Protein AF-A0A2J7YWW4-F1 (afdb_monomer)

Radius of gyration: 22.84 Å; Cα contacts (8 Å, |Δi|>4): 43; ch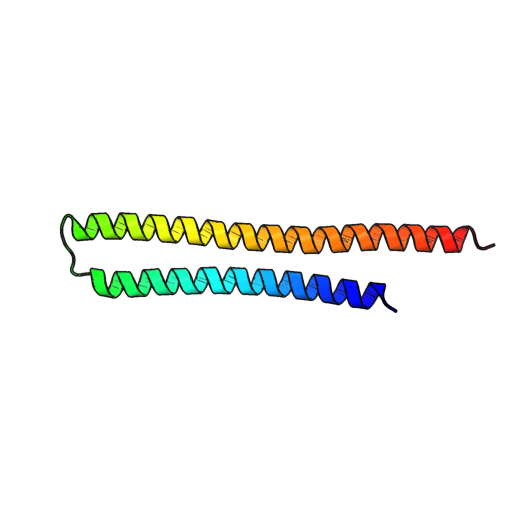ains: 1; bounding box: 53×16×69 Å

Foldseek 3Di:
DPLVVVLVVLLVVLVVLLVVLVVLLVVLVVVLVVVCVVCVPPDDPSVVVNVVVNVVSVVVSVVSSVVSNVVSVVSNVVSVVVVVVVVVVVVVVVVPPD

InterPro domains:
  IPR010310 Type VII secretion system ESAT-6-like [PF06013] (3-86)
  IPR010310 Type VII secretion system ESAT-6-like [TIGR03930] (3-91)
  IPR036689 ESAT-6-like superfamily [SSF140453] (2-94)

Nearest PDB structures (foldseek):
  4lws-assembly3_A  TM=8.217E-01  e=3.226E-02  Thermomonospora curvata DSM 43183
  3o9o-assembly1_B  TM=7.674E-01  e=9.665E-02  Streptococcus agalactiae NEM316
  7nkk-assembly1_P  TM=8.135E-01  e=3.527E+00  Mycolicibacterium smegmatis MC2 155
  9jz0-assembly1_1  TM=4.302E-01  e=5.663E-01  Escherichia phage T7
  2d1l-assembly1_A  TM=6.020E-01  e=7.792E+00  Mus musculus

Secondary structure (DSSP, 8-state):
-HHHHHHHHHHHHHHHHHHHHHHHHHHHHHHHHHHHHHHTT--THHHHHHHHHHHHHHHHHHHHHHHHHHHHHHHHHHHHHHHHHHHHHHHHHHHH--

Mean predicted aligned error: 9.34 Å

Structure (mmCIF, N/CA/C/O backbone):
data_AF-A0A2J7YWW4-F1
#
_entry.id   AF-A0A2J7YWW4-F1
#
loop_
_atom_site.group_PDB
_atom_site.id
_atom_site.type_symbol
_atom_site.label_atom_id
_atom_site.label_alt_id
_atom_site.label_comp_id
_atom_site.label_asym_id
_atom_site.label_entity_id
_atom_site.label_seq_id
_atom_site.pdbx_PDB_ins_code
_atom_site.Cartn_x
_atom_site.Cartn_y
_atom_site.Cartn_z
_atom_site.occupancy
_atom_site.B_iso_or_equiv
_atom_site.auth_seq_id
_atom_site.auth_comp_id
_atom_site.auth_asym_id
_atom_site.auth_atom_id
_atom_site.pdbx_PDB_model_num
ATOM 1 N N . MET A 1 1 ? 15.388 -10.995 -30.603 1.00 52.12 1 MET A N 1
ATOM 2 C CA . MET A 1 1 ? 13.987 -11.140 -30.139 1.00 52.12 1 MET A CA 1
ATOM 3 C C . MET A 1 1 ? 13.857 -11.120 -28.617 1.00 52.12 1 MET A C 1
ATOM 5 O O . MET A 1 1 ? 12.775 -10.809 -28.150 1.00 52.12 1 MET A O 1
ATOM 9 N N . ASP A 1 2 ? 14.926 -11.372 -27.860 1.00 61.00 2 ASP A N 1
ATOM 10 C CA . ASP A 1 2 ? 14.876 -11.579 -26.404 1.00 61.00 2 ASP A CA 1
ATOM 11 C C . ASP A 1 2 ? 14.556 -10.304 -25.587 1.00 61.00 2 ASP A C 1
ATOM 13 O O . ASP A 1 2 ? 13.631 -10.274 -24.785 1.00 61.00 2 ASP A O 1
ATOM 17 N N . ILE A 1 3 ? 15.210 -9.178 -25.895 1.00 60.12 3 ILE A N 1
ATOM 18 C CA . ILE A 1 3 ? 15.123 -7.931 -25.101 1.00 60.12 3 ILE A CA 1
ATOM 19 C C . ILE A 1 3 ? 13.710 -7.310 -25.092 1.00 60.12 3 ILE A C 1
ATOM 21 O O . ILE A 1 3 ? 13.253 -6.791 -24.075 1.00 60.12 3 ILE A O 1
ATOM 25 N N . LYS A 1 4 ? 12.977 -7.399 -26.212 1.00 62.16 4 LYS A N 1
ATOM 26 C CA . LYS A 1 4 ? 11.600 -6.877 -26.320 1.00 62.16 4 LYS A CA 1
ATOM 27 C C . LYS A 1 4 ? 10.598 -7.710 -25.510 1.00 62.16 4 LYS A C 1
ATOM 29 O O . LYS A 1 4 ? 9.652 -7.151 -24.963 1.00 62.16 4 LYS A O 1
ATOM 34 N N . VAL A 1 5 ? 10.808 -9.027 -25.429 1.00 61.97 5 VAL A N 1
ATOM 35 C CA . VAL A 1 5 ? 9.985 -9.930 -24.608 1.00 61.97 5 VAL A CA 1
ATOM 36 C C . VAL A 1 5 ? 10.220 -9.636 -23.126 1.00 61.97 5 VAL A C 1
ATOM 38 O O . VAL A 1 5 ? 9.258 -9.513 -22.370 1.00 61.97 5 VAL A O 1
ATOM 41 N N . THR A 1 6 ? 11.474 -9.398 -22.736 1.00 71.50 6 THR A N 1
ATOM 42 C CA . THR A 1 6 ? 11.831 -8.999 -21.368 1.00 71.50 6 THR A CA 1
ATOM 43 C C . THR A 1 6 ? 11.199 -7.661 -20.971 1.00 71.50 6 THR A C 1
ATOM 45 O O . THR A 1 6 ? 10.634 -7.560 -19.884 1.00 71.50 6 THR A O 1
ATOM 48 N N . TYR A 1 7 ? 11.204 -6.652 -21.851 1.00 66.25 7 TYR A N 1
ATOM 49 C CA . TYR A 1 7 ? 10.550 -5.360 -21.586 1.00 66.25 7 TYR A CA 1
ATOM 50 C C . TYR A 1 7 ? 9.045 -5.500 -21.326 1.00 66.25 7 TYR A C 1
ATOM 52 O O . TYR A 1 7 ? 8.546 -4.976 -20.330 1.00 66.25 7 TYR A O 1
ATOM 60 N N . ASN A 1 8 ? 8.337 -6.239 -22.188 1.00 73.38 8 ASN A N 1
ATOM 61 C CA . ASN A 1 8 ? 6.906 -6.482 -22.009 1.00 73.38 8 ASN A CA 1
ATOM 62 C C . ASN A 1 8 ? 6.638 -7.149 -20.652 1.00 73.38 8 ASN A C 1
ATOM 64 O O . ASN A 1 8 ? 5.763 -6.705 -19.920 1.00 73.38 8 ASN A O 1
ATOM 68 N N . SER A 1 9 ? 7.464 -8.128 -20.263 1.00 80.69 9 SER A N 1
ATOM 69 C CA . SER A 1 9 ? 7.325 -8.799 -18.966 1.00 80.69 9 SER A CA 1
ATOM 70 C C . SER A 1 9 ? 7.538 -7.866 -17.762 1.00 80.69 9 SER A C 1
ATOM 72 O O . SER A 1 9 ? 6.876 -8.023 -16.736 1.00 80.69 9 SER A O 1
ATOM 74 N N . LEU A 1 10 ? 8.423 -6.867 -17.878 1.00 80.38 10 LEU A N 1
ATOM 75 C CA . LEU A 1 10 ? 8.662 -5.871 -16.829 1.00 80.38 10 LEU A CA 1
ATOM 76 C C . LEU A 1 10 ? 7.508 -4.872 -16.708 1.00 80.38 10 LEU A C 1
ATOM 78 O O . LEU A 1 10 ? 7.117 -4.546 -15.588 1.00 80.38 10 LEU A O 1
ATOM 82 N N . GLU A 1 11 ? 6.945 -4.409 -17.827 1.00 81.81 11 GLU A N 1
ATOM 83 C CA . GLU A 1 11 ? 5.761 -3.539 -17.793 1.00 81.81 11 GLU A CA 1
ATOM 84 C C . GLU A 1 11 ? 4.538 -4.295 -17.255 1.00 81.81 11 GLU A C 1
ATOM 86 O O . GLU A 1 11 ? 3.809 -3.764 -16.416 1.00 81.81 11 GLU A O 1
ATOM 91 N N . ASP A 1 12 ? 4.365 -5.562 -17.644 1.00 86.06 12 ASP A N 1
ATOM 92 C CA . ASP A 1 12 ? 3.315 -6.433 -17.108 1.00 86.06 12 ASP A CA 1
ATOM 93 C C . ASP A 1 12 ? 3.463 -6.597 -15.588 1.00 86.06 12 ASP A C 1
ATOM 95 O O . ASP A 1 12 ? 2.495 -6.408 -14.846 1.00 86.06 12 ASP A O 1
ATOM 99 N N . THR A 1 13 ? 4.691 -6.837 -15.113 1.00 83.44 13 THR A N 1
ATOM 100 C CA . THR A 1 13 ? 5.015 -6.950 -13.682 1.00 83.44 13 THR 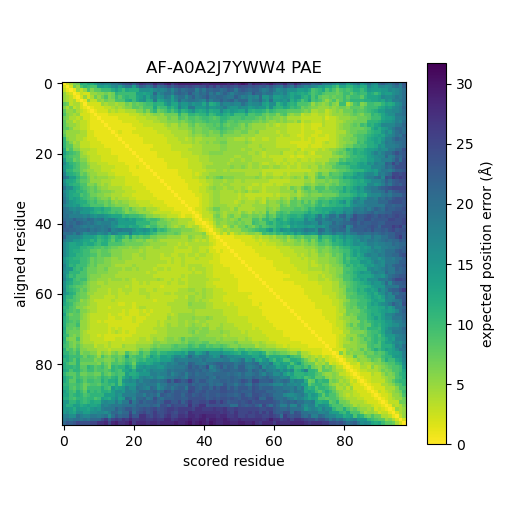A CA 1
ATOM 101 C C . THR A 1 13 ? 4.741 -5.646 -12.929 1.00 83.44 13 THR A C 1
ATOM 103 O O . THR A 1 13 ? 4.166 -5.669 -11.840 1.00 83.44 13 THR A O 1
ATOM 106 N N . ALA A 1 14 ? 5.121 -4.491 -13.486 1.00 84.88 14 ALA A N 1
ATOM 107 C CA . ALA A 1 14 ? 4.815 -3.191 -12.889 1.00 84.88 14 ALA A CA 1
ATOM 108 C C . ALA A 1 14 ? 3.296 -2.966 -12.801 1.00 84.88 14 ALA A C 1
ATOM 110 O O . ALA A 1 14 ? 2.788 -2.526 -11.766 1.00 84.88 14 ALA A O 1
ATOM 111 N N . GLY A 1 15 ? 2.555 -3.345 -13.846 1.00 87.94 15 GLY A N 1
ATOM 112 C CA . GLY A 1 15 ? 1.095 -3.319 -13.855 1.00 87.94 15 GLY A CA 1
ATOM 113 C C . GLY A 1 15 ? 0.467 -4.251 -12.812 1.00 87.94 15 GLY A C 1
ATOM 114 O O . GLY A 1 15 ? -0.507 -3.868 -12.159 1.00 87.94 15 GLY A O 1
ATOM 115 N N . ASP A 1 16 ? 1.021 -5.450 -12.618 1.00 88.69 16 ASP A N 1
ATOM 116 C CA . ASP A 1 16 ? 0.599 -6.392 -11.573 1.00 88.69 16 ASP A CA 1
ATOM 117 C C . ASP A 1 16 ? 0.844 -5.845 -10.169 1.00 88.69 1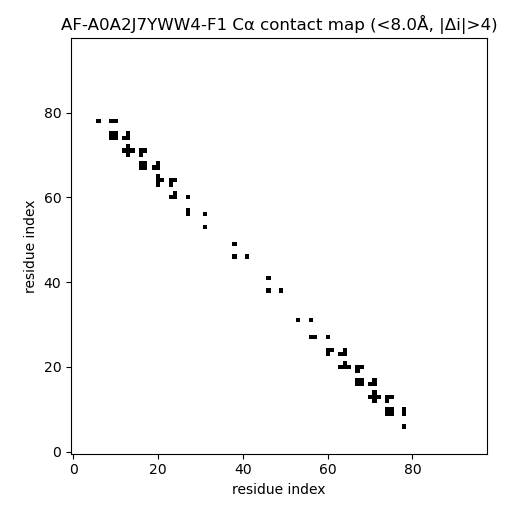6 ASP A C 1
ATOM 119 O O . ASP A 1 16 ? -0.041 -5.933 -9.317 1.00 88.69 16 ASP A O 1
ATOM 123 N N . LEU A 1 17 ? 1.995 -5.215 -9.928 1.00 84.31 17 LEU A N 1
ATOM 124 C CA . LEU A 1 17 ? 2.302 -4.571 -8.651 1.00 84.31 17 LEU A CA 1
ATOM 125 C C . LEU A 1 17 ? 1.328 -3.428 -8.343 1.00 84.31 17 LEU A C 1
ATOM 127 O O . LEU A 1 17 ? 0.837 -3.324 -7.220 1.00 84.31 17 LEU A O 1
ATOM 131 N N . GLU A 1 18 ? 0.985 -2.604 -9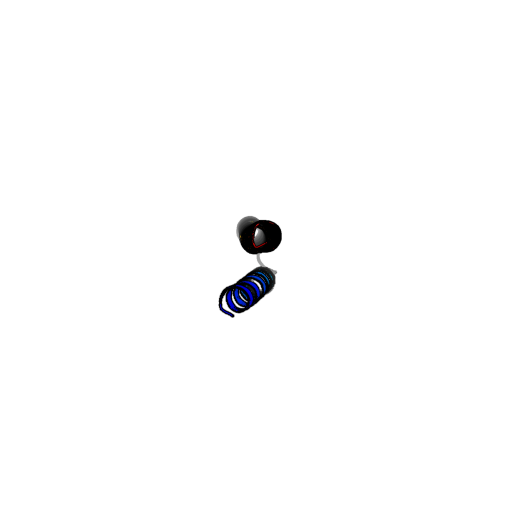.335 1.00 87.69 18 GLU A N 1
ATOM 132 C CA . GLU A 1 18 ? -0.016 -1.546 -9.174 1.00 87.69 18 GLU A CA 1
ATOM 133 C C . GLU A 1 18 ? -1.421 -2.101 -8.899 1.00 87.69 18 GLU A C 1
ATOM 135 O O . GLU A 1 18 ? -2.156 -1.558 -8.067 1.00 87.69 18 GLU A O 1
ATOM 140 N N . ARG A 1 19 ? -1.815 -3.184 -9.585 1.00 90.56 19 ARG A N 1
ATOM 141 C CA . ARG A 1 19 ? -3.074 -3.893 -9.306 1.00 90.56 19 ARG A CA 1
ATOM 142 C C . ARG A 1 19 ? -3.074 -4.456 -7.887 1.00 90.56 19 ARG A C 1
ATOM 144 O O . ARG A 1 19 ? -4.032 -4.224 -7.154 1.00 90.56 19 ARG A O 1
ATOM 151 N N . GLY A 1 20 ? -1.995 -5.125 -7.490 1.00 86.12 20 GLY A N 1
ATOM 152 C CA . GLY A 1 20 ? -1.804 -5.666 -6.148 1.00 86.12 20 GLY A CA 1
ATOM 153 C C . GLY A 1 20 ? -1.888 -4.586 -5.071 1.00 86.12 20 GLY A C 1
ATOM 154 O O . GLY A 1 20 ? -2.593 -4.769 -4.083 1.00 86.12 20 GLY A O 1
ATOM 155 N N . ALA A 1 21 ? -1.268 -3.423 -5.295 1.00 82.56 21 ALA A N 1
ATOM 156 C CA . ALA A 1 21 ? -1.345 -2.280 -4.384 1.00 82.56 21 ALA A CA 1
ATOM 157 C C . ALA A 1 21 ? -2.791 -1.822 -4.147 1.00 82.56 21 ALA A C 1
ATOM 159 O O . ALA A 1 21 ? -3.199 -1.621 -3.002 1.00 82.56 21 ALA A O 1
ATOM 160 N N . ARG A 1 22 ? -3.590 -1.717 -5.218 1.00 85.81 22 ARG A N 1
ATOM 161 C CA . ARG A 1 22 ? -5.017 -1.366 -5.120 1.00 85.81 22 ARG A CA 1
ATOM 162 C C . ARG A 1 22 ? -5.819 -2.427 -4.371 1.00 85.81 22 ARG A C 1
ATOM 164 O O . ARG A 1 22 ? -6.626 -2.076 -3.517 1.00 85.81 22 ARG A O 1
ATOM 171 N N . VAL A 1 23 ? -5.579 -3.707 -4.659 1.00 88.44 23 VAL A N 1
ATOM 172 C CA . VAL A 1 23 ? -6.259 -4.825 -3.984 1.00 88.44 23 VAL A CA 1
ATOM 173 C C . VAL A 1 23 ? -5.955 -4.833 -2.486 1.00 88.44 23 VAL A C 1
ATOM 175 O O . VAL A 1 23 ? -6.871 -5.004 -1.687 1.00 88.44 23 VAL A O 1
ATOM 178 N N . VAL A 1 24 ? -4.702 -4.601 -2.083 1.00 81.50 24 VAL A N 1
ATOM 179 C CA . VAL A 1 24 ? -4.338 -4.514 -0.659 1.00 81.50 24 VAL A CA 1
ATOM 180 C C . VAL A 1 24 ? -5.082 -3.371 0.031 1.00 81.50 24 VAL A C 1
ATOM 182 O O . VAL A 1 24 ? -5.636 -3.572 1.110 1.00 81.50 24 VAL A O 1
ATOM 185 N N . SER A 1 25 ? -5.134 -2.196 -0.601 1.00 81.81 25 SER A N 1
ATOM 186 C CA . SER A 1 25 ? -5.852 -1.033 -0.066 1.00 81.81 25 SER A CA 1
ATOM 187 C C . SER A 1 25 ? -7.339 -1.358 0.159 1.00 81.81 25 SER A C 1
ATOM 189 O O . SER A 1 25 ? -7.845 -1.232 1.275 1.00 81.81 25 SER A O 1
ATOM 191 N N . GLN A 1 26 ? -7.999 -1.943 -0.849 1.00 88.12 26 GLN A N 1
ATOM 192 C CA . GLN A 1 26 ? -9.401 -2.374 -0.771 1.00 88.12 26 GLN A CA 1
ATOM 193 C C . GLN A 1 26 ? -9.654 -3.418 0.326 1.00 88.12 26 GLN A C 1
ATOM 195 O O . GLN A 1 26 ? -10.647 -3.333 1.047 1.00 88.12 26 GLN A O 1
ATOM 200 N N . GLN A 1 27 ? -8.770 -4.409 0.475 1.00 84.62 27 GLN A N 1
ATOM 201 C CA . GLN A 1 27 ? -8.924 -5.437 1.507 1.00 84.62 27 GLN A CA 1
ATOM 202 C C . GLN A 1 27 ? -8.805 -4.855 2.915 1.00 84.62 27 GLN A C 1
ATOM 204 O O . GLN A 1 27 ? -9.538 -5.268 3.812 1.00 84.62 27 GLN A O 1
ATOM 209 N N . ILE A 1 28 ? -7.918 -3.881 3.125 1.00 81.31 28 ILE A N 1
ATOM 210 C CA . ILE A 1 28 ? -7.768 -3.263 4.443 1.00 81.31 28 ILE A CA 1
ATOM 211 C C . ILE A 1 28 ? -8.966 -2.367 4.764 1.00 81.31 28 ILE A C 1
ATOM 213 O O . ILE A 1 28 ? -9.462 -2.410 5.890 1.00 81.31 28 ILE A O 1
ATOM 217 N N . GLU A 1 29 ? -9.492 -1.627 3.788 1.00 84.62 29 GLU A N 1
ATOM 218 C CA . GLU A 1 29 ? -10.755 -0.900 3.957 1.00 84.62 29 GLU A CA 1
ATOM 219 C C . GLU A 1 29 ? -11.910 -1.841 4.317 1.00 84.62 29 GLU A C 1
ATOM 221 O O . GLU A 1 29 ? -12.667 -1.555 5.248 1.00 84.62 29 GLU A O 1
ATOM 226 N N . ALA A 1 30 ? -12.005 -2.997 3.652 1.00 88.25 30 ALA A N 1
ATOM 227 C CA . ALA A 1 30 ? -13.016 -4.007 3.947 1.00 88.25 30 ALA A CA 1
ATOM 228 C C . ALA A 1 30 ? -12.880 -4.573 5.371 1.00 88.25 30 ALA A C 1
ATOM 230 O O . ALA A 1 30 ? -13.883 -4.704 6.075 1.00 88.25 30 ALA A O 1
ATOM 231 N N . ILE A 1 31 ? -11.653 -4.855 5.828 1.00 80.75 31 ILE A N 1
ATOM 232 C CA . ILE A 1 31 ? -11.392 -5.295 7.208 1.00 80.75 31 ILE A CA 1
ATOM 233 C C . ILE A 1 31 ? -11.843 -4.218 8.196 1.00 80.75 31 ILE A C 1
ATOM 235 O O . ILE A 1 31 ? -12.570 -4.520 9.138 1.00 80.75 31 ILE A O 1
ATOM 239 N N . ILE A 1 32 ? -11.465 -2.957 7.977 1.00 82.62 32 ILE A N 1
ATOM 240 C CA . ILE A 1 32 ? -11.850 -1.853 8.865 1.00 82.62 32 ILE A CA 1
ATOM 241 C C . ILE A 1 32 ? -13.375 -1.713 8.928 1.00 82.62 32 ILE A C 1
ATOM 243 O O . ILE A 1 32 ? -13.927 -1.557 10.016 1.00 82.62 32 ILE A O 1
ATOM 247 N N . ALA A 1 33 ? -14.059 -1.791 7.786 1.00 87.19 33 ALA A N 1
ATOM 248 C CA . ALA A 1 33 ? -15.514 -1.702 7.720 1.00 87.19 33 ALA A CA 1
ATOM 249 C C . ALA A 1 33 ? -16.197 -2.858 8.468 1.00 87.19 33 ALA A C 1
ATOM 251 O O . ALA A 1 33 ? -17.125 -2.625 9.242 1.00 87.19 33 ALA A O 1
ATOM 252 N N . ALA A 1 34 ? -15.708 -4.088 8.288 1.00 83.50 34 ALA A N 1
ATOM 253 C CA . ALA A 1 34 ? -16.231 -5.260 8.981 1.00 83.50 34 ALA A CA 1
ATOM 254 C C . ALA A 1 34 ? -16.061 -5.144 10.501 1.00 83.50 34 ALA A C 1
ATOM 256 O O . ALA A 1 34 ? -17.006 -5.403 11.243 1.00 83.50 34 ALA A O 1
ATOM 257 N N . VAL A 1 35 ? -14.886 -4.706 10.969 1.00 77.81 35 VAL A N 1
ATOM 258 C CA . VAL A 1 35 ? -14.648 -4.530 12.407 1.00 77.81 35 VAL A CA 1
ATOM 259 C C . VAL A 1 35 ? -15.544 -3.422 12.963 1.00 77.81 35 VAL A C 1
ATOM 261 O O . VAL A 1 35 ? -16.181 -3.640 13.988 1.00 77.81 35 VAL A O 1
ATOM 264 N N . LYS A 1 36 ? -15.698 -2.289 12.263 1.00 81.75 36 LYS A N 1
ATOM 265 C CA . LYS A 1 36 ? -16.624 -1.221 12.681 1.00 81.75 36 LYS A CA 1
ATOM 266 C C . LYS A 1 36 ? -18.050 -1.713 12.892 1.00 81.75 36 LYS A C 1
ATOM 268 O O . LYS A 1 36 ? -18.637 -1.397 13.919 1.00 81.75 36 LYS A O 1
ATOM 273 N N . GLY A 1 37 ? -18.568 -2.525 11.970 1.00 82.75 37 GLY A N 1
ATOM 274 C CA . GLY A 1 37 ? -19.913 -3.093 12.091 1.00 82.75 37 GLY A CA 1
ATOM 275 C C . GLY A 1 37 ? -20.107 -3.956 13.344 1.00 82.75 37 GLY A C 1
ATOM 276 O O . GLY A 1 37 ? -21.212 -4.030 13.869 1.00 82.75 37 GLY A O 1
ATOM 277 N N . VAL A 1 38 ? -19.039 -4.577 13.855 1.00 79.56 38 VAL A N 1
ATOM 278 C CA . VAL A 1 38 ? -19.071 -5.365 15.100 1.00 79.56 38 VAL A CA 1
ATOM 279 C C . VAL A 1 38 ? -18.901 -4.479 16.338 1.00 79.56 38 VAL A C 1
ATOM 281 O O . VAL A 1 38 ? -19.454 -4.779 17.396 1.00 79.56 38 VAL A O 1
ATOM 284 N N . THR A 1 39 ? -18.145 -3.387 16.225 1.00 80.56 39 THR A N 1
ATOM 285 C CA . THR A 1 39 ? -17.803 -2.509 17.354 1.00 80.56 39 THR A CA 1
ATOM 286 C C . THR A 1 39 ? -18.753 -1.330 17.552 1.00 80.56 39 THR A C 1
ATOM 288 O O . THR A 1 39 ? -18.550 -0.550 18.476 1.00 80.56 39 THR A O 1
ATOM 291 N N . ASP A 1 40 ? -19.774 -1.175 16.708 1.00 77.69 40 ASP A N 1
ATOM 292 C CA . ASP A 1 40 ? -20.659 0.003 16.679 1.00 77.69 40 ASP A CA 1
ATOM 293 C C . ASP A 1 40 ? -21.413 0.240 1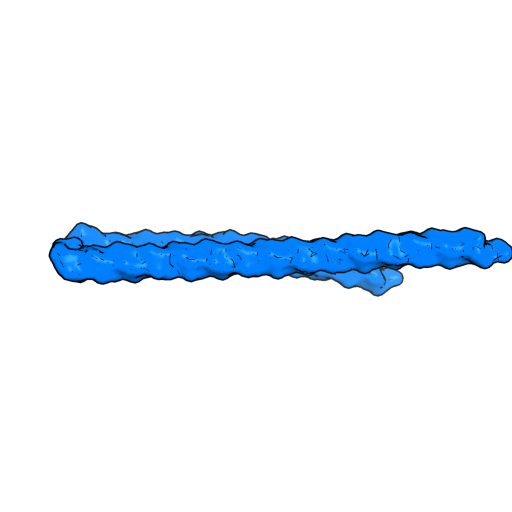8.006 1.00 77.69 40 ASP A C 1
ATOM 295 O O . ASP A 1 40 ? -21.790 1.363 18.322 1.00 77.69 40 ASP A O 1
ATOM 299 N N . GLY A 1 41 ? -21.581 -0.807 18.822 1.00 79.31 41 GLY A N 1
ATOM 300 C CA . GLY A 1 41 ? -22.184 -0.733 20.159 1.00 79.31 41 GLY A CA 1
ATOM 301 C C . GLY A 1 41 ? -21.190 -0.716 21.325 1.00 79.31 41 GLY A C 1
ATOM 302 O O . GLY A 1 41 ? -21.604 -0.858 22.474 1.00 79.31 41 GLY A O 1
ATOM 303 N N . TRP A 1 42 ? -19.882 -0.632 21.068 1.00 82.25 42 TRP A N 1
ATOM 304 C CA . TRP A 1 42 ? -18.880 -0.599 22.134 1.00 82.25 42 TRP A CA 1
ATOM 305 C C . TRP A 1 42 ? -18.753 0.822 22.679 1.00 82.25 42 TRP A C 1
ATOM 307 O O . TRP A 1 42 ? -18.400 1.742 21.944 1.00 82.25 42 TRP A O 1
ATOM 317 N N . GLU A 1 43 ? -18.981 0.988 23.980 1.00 83.19 43 GLU A N 1
ATOM 318 C CA . GLU A 1 43 ? -18.762 2.245 24.698 1.00 83.19 43 GLU A CA 1
ATOM 319 C C . GLU A 1 43 ? -17.520 2.162 25.605 1.00 83.19 43 GLU A C 1
ATOM 321 O O . GLU A 1 43 ? -17.063 1.084 25.991 1.00 83.19 43 GLU A O 1
ATOM 326 N N . GLY A 1 44 ? -16.951 3.320 25.953 1.00 85.75 44 GLY A N 1
ATOM 327 C CA . GLY A 1 44 ? -15.844 3.417 26.909 1.00 85.75 44 GLY A CA 1
ATOM 328 C C . GLY A 1 44 ? -14.488 2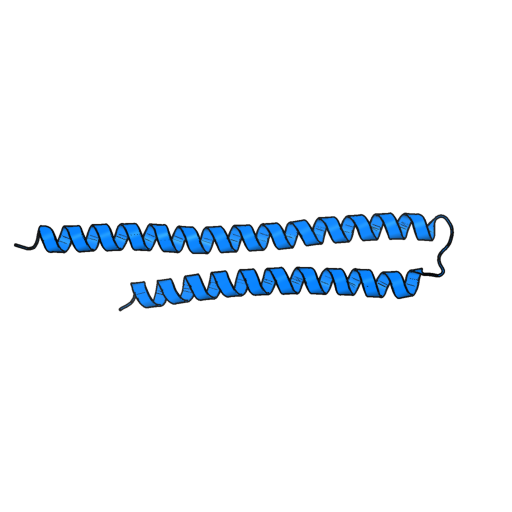.946 26.365 1.00 85.75 44 GLY A C 1
ATOM 329 O O . GLY A 1 44 ? -14.063 3.338 25.278 1.00 85.75 44 GLY A O 1
ATOM 330 N N . GLU A 1 45 ? -13.769 2.139 27.147 1.00 85.81 45 GLU A N 1
ATOM 331 C CA . GLU A 1 45 ? -12.387 1.717 26.860 1.00 85.81 45 GLU A CA 1
ATOM 332 C C . GLU A 1 45 ? -12.278 0.854 25.593 1.00 85.81 45 GLU A C 1
ATOM 334 O O . GLU A 1 45 ? -11.358 1.033 24.793 1.00 85.81 45 GLU A O 1
ATOM 339 N N . ALA A 1 46 ? -13.263 -0.014 25.346 1.00 83.44 46 ALA A N 1
ATOM 340 C CA . ALA A 1 46 ? -13.314 -0.853 24.150 1.00 83.44 46 ALA A CA 1
ATOM 341 C C . ALA A 1 46 ? -13.395 -0.016 22.861 1.00 83.44 46 ALA A C 1
ATOM 343 O O . ALA A 1 46 ? -12.721 -0.324 21.875 1.00 83.44 46 ALA A O 1
ATOM 344 N N . HIS A 1 47 ? -14.146 1.089 22.890 1.00 84.25 47 HIS A N 1
ATOM 345 C CA . HIS A 1 47 ? -14.219 2.033 21.776 1.00 84.25 47 HIS A CA 1
ATOM 346 C C . HIS A 1 47 ? -12.863 2.700 21.508 1.00 84.25 47 HIS A C 1
ATOM 348 O O . HIS A 1 47 ? -12.407 2.768 20.368 1.00 84.25 47 HIS A O 1
ATOM 354 N N . GLN A 1 48 ? -12.174 3.149 22.562 1.00 87.81 48 GLN A N 1
ATOM 355 C CA . GLN A 1 48 ? -10.865 3.798 22.433 1.00 87.81 48 GLN A CA 1
ATOM 356 C C . GLN A 1 48 ? -9.796 2.843 21.888 1.00 87.81 48 GLN A C 1
ATOM 358 O O . GLN A 1 48 ? -9.020 3.221 21.006 1.00 87.81 48 GLN A O 1
ATOM 363 N N . MET A 1 49 ? -9.781 1.588 22.351 1.00 85.94 49 MET A N 1
ATOM 364 C CA . MET A 1 49 ? -8.881 0.565 21.811 1.00 85.94 49 MET A CA 1
ATOM 365 C C . MET A 1 49 ? -9.170 0.270 20.337 1.00 85.94 49 MET A C 1
ATOM 367 O O . MET A 1 49 ? -8.235 0.137 19.545 1.00 85.94 49 MET A O 1
ATOM 371 N N . MET A 1 50 ? -10.447 0.220 19.949 1.00 84.56 50 MET A N 1
ATOM 372 C CA . MET A 1 50 ? -10.841 0.030 18.555 1.00 84.56 50 MET A CA 1
ATOM 373 C C . MET A 1 50 ? -10.364 1.184 17.665 1.00 84.56 50 MET A C 1
ATOM 375 O O . MET A 1 50 ? -9.765 0.942 16.618 1.00 84.56 50 MET A O 1
ATOM 379 N N . LEU A 1 51 ? -10.538 2.439 18.091 1.00 85.88 51 LEU A N 1
ATOM 380 C CA . LEU A 1 51 ? -10.034 3.603 17.351 1.00 85.88 51 LEU A CA 1
ATOM 381 C C . LEU A 1 51 ? -8.507 3.558 17.173 1.00 85.88 51 LEU A C 1
ATOM 383 O O . LEU A 1 51 ? -7.987 3.877 16.098 1.00 85.88 51 LEU A O 1
ATOM 387 N N . ALA A 1 52 ? -7.773 3.135 18.207 1.00 88.38 52 ALA A N 1
ATOM 388 C CA . ALA A 1 52 ? -6.324 2.965 18.131 1.00 88.38 52 ALA A CA 1
ATOM 389 C C . ALA A 1 52 ? -5.929 1.856 17.139 1.00 88.38 52 ALA A C 1
ATOM 391 O O . ALA A 1 52 ? -5.029 2.058 16.313 1.00 88.38 52 ALA A O 1
ATOM 392 N N . ALA A 1 53 ? -6.630 0.720 17.174 1.00 84.44 53 ALA A N 1
ATOM 393 C CA . ALA A 1 53 ? -6.432 -0.381 16.238 1.00 84.44 53 ALA A CA 1
ATOM 394 C C . ALA A 1 53 ? -6.744 0.044 14.794 1.00 84.44 53 ALA A C 1
ATOM 396 O O . ALA A 1 53 ? -5.918 -0.171 13.906 1.00 84.44 53 ALA A O 1
ATOM 397 N N . GLU A 1 54 ? -7.870 0.727 14.554 1.00 84.12 54 GLU A N 1
ATOM 398 C CA . GLU A 1 54 ? -8.239 1.268 13.240 1.00 84.12 54 GLU A CA 1
ATOM 399 C C . GLU A 1 54 ? -7.136 2.176 12.689 1.00 84.12 54 GLU A C 1
ATOM 401 O O . GLU A 1 54 ? -6.707 2.021 11.542 1.00 84.12 54 GLU A O 1
ATOM 406 N N . LYS A 1 55 ? -6.634 3.107 13.509 1.00 87.31 55 LYS A N 1
ATOM 407 C CA . LYS A 1 55 ? -5.545 4.005 13.110 1.00 87.31 55 LYS A CA 1
ATOM 408 C C . LYS A 1 55 ? -4.291 3.222 12.724 1.00 87.31 55 LYS A C 1
ATOM 410 O O . LYS A 1 55 ? -3.655 3.544 11.721 1.00 87.31 55 LYS A O 1
ATOM 415 N N . GLN A 1 56 ? -3.930 2.195 13.492 1.00 86.81 56 GLN A N 1
ATOM 416 C CA . GLN A 1 56 ? -2.762 1.370 13.195 1.00 86.81 56 GLN A CA 1
ATOM 417 C C . GLN A 1 56 ? -2.937 0.583 11.888 1.00 86.81 56 GLN A C 1
ATOM 419 O O . GLN A 1 56 ? -2.005 0.538 11.082 1.00 86.81 56 GLN A O 1
ATOM 424 N N . PHE A 1 57 ? -4.120 0.014 11.649 1.00 81.50 57 PHE A N 1
ATOM 425 C CA . PHE A 1 57 ? -4.440 -0.6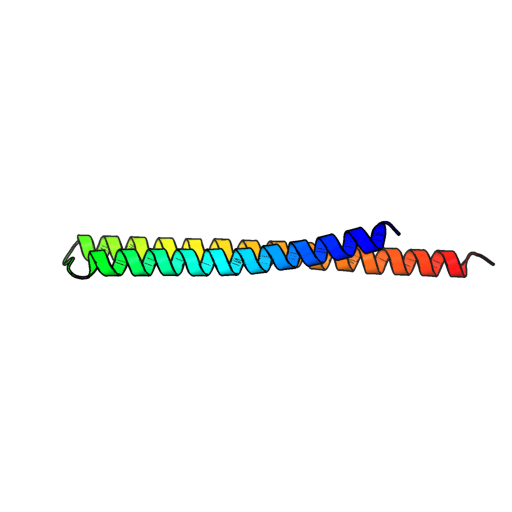85 10.404 1.00 81.50 57 PHE A CA 1
ATOM 426 C C . PHE A 1 57 ? -4.345 0.242 9.193 1.00 81.50 57 PHE A C 1
ATOM 428 O O . PHE A 1 57 ? -3.661 -0.100 8.230 1.00 81.50 57 PHE A O 1
ATOM 435 N N . LYS A 1 58 ? -4.931 1.445 9.266 1.00 83.50 58 LYS A N 1
ATOM 436 C CA . LYS A 1 58 ? -4.832 2.450 8.194 1.00 83.50 58 LYS A CA 1
ATOM 437 C C . LYS A 1 58 ? -3.389 2.842 7.897 1.00 83.50 58 LYS A C 1
ATOM 439 O O . LYS A 1 58 ? -2.984 2.868 6.740 1.00 83.50 58 LYS A O 1
ATOM 444 N N . THR A 1 59 ? -2.585 3.095 8.929 1.00 87.94 59 THR A N 1
ATOM 445 C CA . THR A 1 59 ? -1.163 3.425 8.747 1.00 87.94 59 THR A CA 1
ATOM 446 C C . THR A 1 59 ? -0.413 2.302 8.032 1.00 87.94 59 THR A C 1
ATOM 448 O O . THR A 1 59 ? 0.364 2.566 7.115 1.00 87.94 59 THR A O 1
ATOM 451 N N . ARG A 1 60 ? -0.657 1.041 8.413 1.00 82.75 60 ARG A N 1
ATOM 452 C CA . ARG A 1 60 ? -0.027 -0.120 7.765 1.00 82.75 60 ARG A CA 1
ATOM 453 C C . ARG A 1 60 ? -0.495 -0.289 6.318 1.00 82.75 60 ARG A C 1
ATOM 455 O O . ARG A 1 60 ? 0.337 -0.584 5.467 1.00 82.75 60 ARG A O 1
ATOM 462 N N . ALA A 1 61 ? -1.776 -0.051 6.037 1.00 82.31 61 ALA A N 1
ATOM 463 C CA . ALA A 1 61 ? -2.334 -0.080 4.684 1.00 82.31 61 ALA A CA 1
ATOM 464 C C . ALA A 1 61 ? -1.628 0.896 3.754 1.00 82.31 61 ALA A C 1
ATOM 466 O O . ALA A 1 61 ? -1.073 0.498 2.732 1.00 82.31 61 ALA A O 1
ATOM 467 N N . ASN A 1 62 ? -1.575 2.158 4.179 1.00 85.00 62 ASN A N 1
ATOM 468 C CA . ASN A 1 62 ? -0.951 3.232 3.420 1.00 85.00 62 ASN A CA 1
ATOM 469 C C . ASN A 1 62 ? 0.532 2.940 3.173 1.00 85.00 62 ASN A C 1
ATOM 471 O O . ASN A 1 62 ? 1.045 3.209 2.090 1.00 85.00 62 ASN A O 1
ATOM 475 N N . HIS A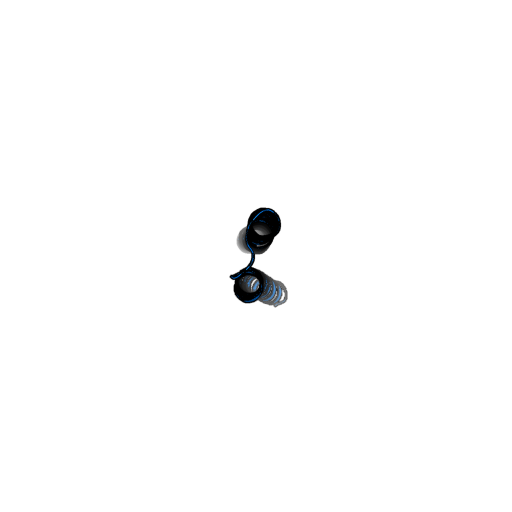 1 63 ? 1.220 2.363 4.164 1.00 86.81 63 HIS A N 1
ATOM 476 C CA . HIS A 1 63 ? 2.613 1.965 4.012 1.00 86.81 63 HIS A CA 1
ATOM 477 C C . HIS A 1 63 ? 2.784 0.873 2.947 1.00 86.81 63 HIS A C 1
ATOM 479 O O . HIS A 1 63 ? 3.602 1.043 2.050 1.00 86.81 63 HIS A O 1
ATOM 485 N N . ILE A 1 64 ? 1.991 -0.206 2.993 1.00 81.62 64 ILE A N 1
ATOM 486 C CA . ILE A 1 64 ? 2.076 -1.293 2.003 1.00 81.62 64 ILE A CA 1
ATOM 487 C C . ILE A 1 64 ? 1.752 -0.779 0.595 1.00 81.62 64 ILE A C 1
ATOM 489 O O . ILE A 1 64 ? 2.487 -1.075 -0.346 1.00 81.62 64 ILE A O 1
ATOM 493 N N . GLU A 1 65 ? 0.691 0.019 0.447 1.00 84.62 65 GLU A N 1
ATOM 494 C CA . GLU A 1 65 ? 0.317 0.611 -0.840 1.00 84.62 65 GLU A CA 1
ATOM 495 C C . GLU A 1 65 ? 1.445 1.491 -1.400 1.00 84.62 65 GLU A C 1
ATOM 497 O O . GLU A 1 65 ? 1.804 1.370 -2.573 1.00 84.62 65 GLU A O 1
ATOM 502 N N . SER A 1 66 ? 2.037 2.341 -0.554 1.00 87.88 66 SER A N 1
ATOM 503 C CA . SER A 1 66 ? 3.159 3.205 -0.928 1.00 87.88 66 SER A CA 1
ATOM 504 C C . SER A 1 66 ? 4.378 2.392 -1.366 1.00 87.88 66 SER A C 1
ATOM 506 O O . SER A 1 66 ? 4.931 2.640 -2.436 1.00 87.88 66 SER A O 1
ATOM 508 N N . THR A 1 67 ? 4.759 1.364 -0.598 1.00 87.88 67 THR A N 1
ATOM 509 C CA . THR A 1 67 ? 5.886 0.489 -0.941 1.00 87.88 67 THR A CA 1
ATOM 510 C C . THR A 1 67 ? 5.660 -0.224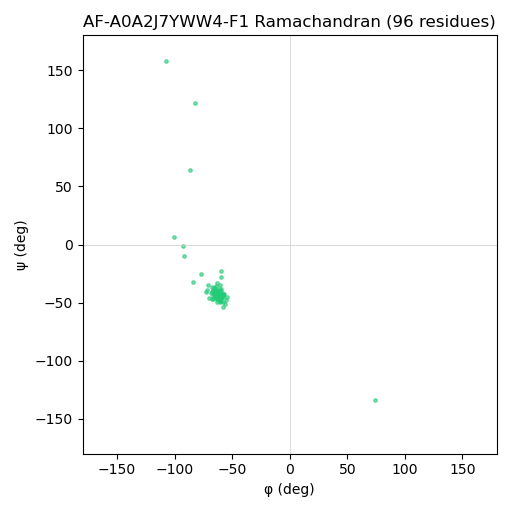 -2.273 1.00 87.88 67 THR A C 1
ATOM 512 O O . THR A 1 67 ? 6.562 -0.255 -3.106 1.00 87.88 67 THR A O 1
ATOM 515 N N . LEU A 1 68 ? 4.462 -0.762 -2.525 1.00 85.06 68 LEU A N 1
ATOM 516 C CA . LEU A 1 68 ? 4.162 -1.443 -3.789 1.00 85.06 68 LEU A CA 1
ATOM 517 C C . LEU A 1 68 ? 4.210 -0.484 -4.985 1.00 85.06 68 LEU A C 1
ATOM 519 O O . LEU A 1 68 ? 4.762 -0.838 -6.027 1.00 85.06 68 LEU A O 1
ATOM 523 N N . LYS A 1 69 ? 3.708 0.747 -4.830 1.00 87.69 69 LYS A N 1
ATOM 524 C CA . LYS A 1 69 ? 3.828 1.802 -5.851 1.00 87.69 69 LYS A CA 1
ATOM 525 C C . LYS A 1 69 ? 5.283 2.190 -6.114 1.00 87.69 69 LYS A C 1
ATOM 527 O O . LYS A 1 69 ? 5.671 2.385 -7.268 1.00 87.69 69 LYS A O 1
ATOM 532 N N . GLU A 1 70 ? 6.099 2.284 -5.067 1.00 88.38 70 GLU A N 1
ATOM 533 C CA . GLU A 1 70 ? 7.524 2.593 -5.191 1.00 88.38 70 GLU A CA 1
ATOM 534 C C . GLU A 1 70 ? 8.273 1.477 -5.933 1.00 88.38 70 GLU A C 1
ATOM 536 O O . GLU A 1 70 ? 9.064 1.757 -6.834 1.00 88.38 70 GLU A O 1
ATOM 541 N N . VAL A 1 71 ? 7.989 0.210 -5.614 1.00 81.81 71 VAL A N 1
ATOM 542 C CA . VAL A 1 71 ? 8.569 -0.942 -6.319 1.00 81.81 71 VAL A CA 1
ATOM 543 C C . VAL A 1 71 ? 8.126 -0.957 -7.783 1.00 81.81 71 VAL A C 1
ATOM 545 O O . VAL A 1 71 ? 8.981 -1.081 -8.656 1.00 81.81 71 VAL A O 1
ATOM 548 N N . ALA A 1 72 ? 6.836 -0.753 -8.074 1.00 84.12 72 ALA A N 1
ATOM 549 C CA . ALA A 1 72 ? 6.336 -0.668 -9.450 1.00 84.12 72 ALA A CA 1
ATOM 550 C C . ALA A 1 72 ? 7.040 0.444 -10.246 1.00 84.12 72 ALA A C 1
ATOM 552 O O . ALA A 1 72 ? 7.468 0.231 -11.380 1.00 84.12 72 ALA A O 1
ATOM 553 N N . THR A 1 73 ? 7.235 1.609 -9.619 1.00 86.50 73 THR A N 1
ATOM 554 C CA . THR A 1 73 ? 7.983 2.725 -10.212 1.00 86.50 73 THR A CA 1
ATOM 555 C C . THR A 1 73 ? 9.423 2.320 -10.507 1.00 86.50 73 THR A C 1
ATOM 557 O O . THR A 1 73 ? 9.875 2.498 -11.630 1.00 86.50 73 THR A O 1
ATOM 560 N N . LYS A 1 74 ? 10.137 1.713 -9.549 1.00 84.69 74 LYS A N 1
ATOM 561 C CA . LYS A 1 74 ? 11.525 1.258 -9.748 1.00 84.69 74 LYS A CA 1
ATOM 562 C C . LYS A 1 74 ? 11.646 0.225 -10.870 1.00 84.69 74 LYS A C 1
ATOM 564 O O . LYS A 1 74 ? 12.578 0.318 -11.665 1.00 84.69 74 LYS A O 1
ATOM 569 N N . VAL A 1 75 ? 10.706 -0.719 -10.960 1.00 81.62 75 VAL A N 1
ATOM 570 C CA . VAL A 1 75 ? 10.653 -1.718 -12.043 1.00 81.62 75 VAL A CA 1
ATOM 571 C C . VAL A 1 75 ? 10.494 -1.028 -13.400 1.00 81.62 75 VAL A C 1
ATOM 573 O O . VAL A 1 75 ? 11.245 -1.322 -14.330 1.00 81.62 75 VAL A O 1
ATOM 576 N N . ARG A 1 76 ? 9.582 -0.054 -13.501 1.00 81.75 76 ARG A N 1
ATOM 577 C CA . ARG A 1 76 ? 9.345 0.702 -14.736 1.00 81.75 76 ARG A CA 1
ATOM 578 C C . ARG A 1 76 ? 10.543 1.571 -15.129 1.00 81.75 76 ARG A C 1
ATOM 580 O O . ARG A 1 76 ? 10.977 1.519 -16.278 1.00 81.75 76 ARG A O 1
ATOM 587 N N . THR A 1 77 ? 11.119 2.326 -14.193 1.00 80.12 77 THR A N 1
ATOM 588 C CA . THR A 1 77 ? 12.281 3.189 -14.465 1.00 80.12 77 THR A CA 1
ATOM 589 C C . THR A 1 77 ? 13.506 2.368 -14.854 1.00 80.12 77 THR A C 1
ATOM 591 O O . THR A 1 77 ? 14.151 2.681 -15.848 1.00 80.12 77 THR A O 1
ATOM 594 N N . GLY A 1 78 ? 13.778 1.262 -14.150 1.00 73.75 78 GLY A N 1
ATOM 595 C CA . GLY A 1 78 ? 14.862 0.351 -14.520 1.00 73.75 78 GLY A CA 1
ATOM 596 C C . GLY A 1 78 ? 14.684 -0.197 -15.937 1.00 73.75 78 GLY A C 1
ATOM 597 O O . GLY A 1 78 ? 15.627 -0.197 -16.723 1.00 73.75 78 GLY A O 1
ATOM 598 N N . SER A 1 79 ? 13.458 -0.577 -16.304 1.00 71.06 79 SER A N 1
ATOM 599 C CA . SER A 1 79 ? 13.124 -1.011 -17.665 1.00 71.06 79 SER A CA 1
ATOM 600 C C . SER A 1 79 ? 13.402 0.079 -18.719 1.00 71.06 79 SER A C 1
ATOM 602 O O . SER A 1 79 ? 13.982 -0.196 -19.774 1.00 71.06 79 SER A O 1
ATOM 604 N N . MET A 1 80 ? 13.059 1.339 -18.423 1.00 69.25 80 MET A N 1
ATOM 605 C CA . MET A 1 80 ? 13.323 2.485 -19.305 1.00 69.25 80 MET A CA 1
ATOM 606 C C . MET A 1 80 ? 14.817 2.793 -19.467 1.00 69.25 80 MET A C 1
ATOM 608 O O . MET A 1 80 ? 15.264 3.019 -20.594 1.00 69.25 80 MET A O 1
ATOM 612 N N . ASP A 1 81 ? 15.587 2.782 -18.378 1.00 69.00 81 ASP A N 1
ATOM 613 C CA . ASP A 1 81 ? 17.029 3.065 -18.396 1.00 69.00 81 ASP A CA 1
ATOM 614 C C . ASP A 1 81 ? 17.796 2.009 -19.207 1.00 69.00 81 ASP A C 1
ATOM 616 O O . ASP A 1 81 ? 18.679 2.343 -20.009 1.00 69.00 81 ASP A O 1
ATOM 620 N N . TYR A 1 82 ? 17.403 0.736 -19.074 1.00 63.66 82 TYR A N 1
ATOM 621 C CA . TYR A 1 82 ? 17.921 -0.351 -19.906 1.00 63.66 82 TYR A CA 1
ATOM 622 C C . TYR A 1 82 ? 17.570 -0.149 -21.386 1.00 63.66 82 TYR A C 1
ATOM 624 O O . TYR A 1 82 ? 18.457 -0.230 -22.236 1.00 63.66 82 TYR A O 1
ATOM 632 N N . HIS A 1 83 ? 16.317 0.183 -21.712 1.00 67.31 83 HIS A N 1
ATOM 633 C CA . HIS A 1 83 ? 15.896 0.428 -23.097 1.00 67.31 83 HIS A CA 1
ATOM 634 C C . HIS A 1 83 ? 16.637 1.611 -23.744 1.00 67.31 83 HIS A C 1
ATOM 636 O O . HIS A 1 83 ? 17.070 1.526 -24.894 1.00 67.31 83 HIS A O 1
ATOM 642 N N . ALA A 1 84 ? 16.797 2.724 -23.023 1.00 66.38 84 ALA A N 1
ATOM 643 C CA . ALA A 1 84 ? 17.501 3.900 -23.529 1.00 66.38 84 ALA A CA 1
ATOM 644 C C . ALA A 1 84 ? 18.983 3.602 -23.803 1.00 66.38 84 ALA A C 1
ATOM 646 O O . ALA A 1 84 ? 19.519 4.018 -24.833 1.00 66.38 84 ALA A O 1
ATOM 647 N N . THR A 1 85 ? 19.623 2.848 -22.907 1.00 68.44 85 THR A N 1
ATOM 648 C CA . THR A 1 85 ? 21.024 2.442 -23.047 1.00 68.44 85 THR A CA 1
ATOM 649 C C . THR A 1 85 ? 21.206 1.479 -24.215 1.00 68.44 85 THR A C 1
ATOM 651 O O . THR A 1 85 ? 22.081 1.701 -25.046 1.00 68.44 85 THR A O 1
ATOM 654 N N . ASP A 1 86 ? 20.353 0.462 -24.338 1.00 67.06 86 ASP A N 1
ATOM 655 C CA . ASP A 1 86 ? 20.452 -0.530 -25.411 1.00 67.06 86 ASP A CA 1
ATOM 656 C C . ASP A 1 86 ? 20.160 0.084 -26.787 1.00 67.06 86 ASP A C 1
ATOM 658 O O . ASP A 1 86 ? 20.909 -0.133 -27.735 1.00 67.06 86 ASP A O 1
ATOM 662 N N . LYS A 1 87 ? 19.158 0.970 -26.889 1.00 68.81 87 LYS A N 1
ATOM 663 C CA . LYS A 1 87 ? 18.897 1.737 -28.117 1.00 68.81 87 LYS A CA 1
ATOM 664 C C . LYS A 1 87 ? 20.089 2.610 -28.503 1.00 68.81 87 LYS A C 1
ATOM 666 O O . LYS A 1 87 ? 20.435 2.674 -29.680 1.00 68.81 87 LYS A O 1
ATOM 671 N N . LYS A 1 88 ? 20.723 3.281 -27.534 1.00 68.75 88 LYS A N 1
ATOM 672 C CA . LYS A 1 88 ? 21.910 4.109 -27.786 1.00 68.75 88 LYS A CA 1
ATOM 673 C C . LYS A 1 88 ? 23.091 3.258 -28.246 1.00 68.75 88 LYS A C 1
ATOM 675 O O . LYS A 1 88 ? 23.762 3.642 -29.196 1.00 68.75 88 LYS A O 1
ATOM 680 N N . SER A 1 89 ? 23.319 2.111 -27.612 1.00 61.59 89 SER A N 1
ATOM 681 C CA . SER A 1 89 ? 24.363 1.161 -28.002 1.00 61.59 89 SER A CA 1
ATOM 682 C C . SER A 1 89 ? 24.105 0.587 -29.394 1.00 61.59 89 SER A C 1
ATOM 684 O O . SER A 1 89 ? 25.008 0.592 -30.219 1.00 61.59 89 SER A O 1
ATOM 686 N N . ALA A 1 90 ? 22.876 0.162 -29.697 1.00 64.88 90 ALA A N 1
ATOM 687 C CA . ALA A 1 90 ? 22.485 -0.347 -31.010 1.00 64.88 90 ALA A CA 1
ATOM 688 C C . ALA A 1 90 ? 22.637 0.708 -32.118 1.00 64.88 90 ALA A C 1
ATOM 690 O O . ALA A 1 90 ? 23.130 0.387 -33.197 1.00 64.88 90 ALA A O 1
ATOM 691 N N . GLN A 1 91 ? 22.269 1.964 -31.837 1.00 64.38 91 GLN A N 1
ATOM 692 C CA . GLN A 1 91 ? 22.500 3.097 -32.737 1.00 64.38 91 GLN A CA 1
ATOM 693 C C . GLN A 1 91 ? 24.002 3.303 -32.970 1.00 64.38 91 GLN A C 1
ATOM 695 O O . GLN A 1 91 ? 24.430 3.393 -34.114 1.00 64.38 91 GLN A O 1
ATOM 700 N N . LEU A 1 92 ? 24.804 3.285 -31.895 1.00 63.50 92 LEU A N 1
ATOM 701 C CA . LEU A 1 92 ? 26.259 3.378 -31.993 1.00 63.50 92 LEU A CA 1
ATOM 702 C C . LEU A 1 92 ? 26.806 2.267 -32.892 1.00 63.50 92 LEU A C 1
ATOM 704 O O . LEU A 1 92 ? 27.525 2.570 -33.827 1.00 63.50 92 LEU A O 1
ATOM 708 N N . PHE A 1 93 ? 26.431 1.006 -32.656 1.00 59.84 93 PHE A N 1
ATOM 709 C CA . PHE A 1 93 ? 26.890 -0.144 -33.443 1.00 59.84 93 PHE A CA 1
ATOM 710 C C . PHE A 1 93 ? 26.501 -0.068 -34.925 1.00 59.84 93 PHE A C 1
ATOM 712 O O . PHE A 1 93 ? 27.286 -0.505 -35.762 1.00 59.84 93 PHE A O 1
ATOM 719 N N . GLN A 1 94 ? 25.335 0.489 -35.263 1.00 63.09 94 GLN A N 1
ATOM 720 C CA . GLN A 1 94 ? 24.961 0.763 -36.655 1.00 63.09 94 GLN A CA 1
ATOM 721 C C . GLN A 1 94 ? 25.827 1.855 -37.291 1.00 63.09 94 GLN A C 1
ATOM 723 O O . GLN A 1 94 ? 26.175 1.733 -38.460 1.00 63.09 94 GLN A O 1
ATOM 728 N N . ASP A 1 95 ? 26.215 2.877 -36.530 1.00 59.34 95 ASP A N 1
ATOM 729 C CA . ASP A 1 95 ? 27.003 4.004 -37.038 1.00 59.34 95 ASP A CA 1
ATOM 730 C C . ASP A 1 95 ? 28.499 3.666 -37.233 1.00 59.34 95 ASP A C 1
ATOM 732 O O . ASP A 1 95 ? 29.161 4.290 -38.058 1.00 59.34 95 ASP A O 1
ATOM 736 N N . ILE A 1 96 ? 29.045 2.677 -36.508 1.00 60.53 96 ILE A N 1
ATOM 737 C CA . ILE A 1 96 ? 30.430 2.167 -36.687 1.00 60.53 96 ILE A CA 1
ATOM 738 C C . ILE A 1 96 ? 30.518 0.983 -37.658 1.00 60.53 96 ILE A C 1
ATOM 740 O O . ILE A 1 96 ? 31.620 0.579 -38.021 1.00 60.53 96 ILE A O 1
ATOM 744 N N . ALA A 1 97 ? 29.385 0.412 -38.071 1.00 52.84 97 ALA A N 1
ATOM 745 C CA . ALA A 1 97 ? 29.319 -0.636 -39.085 1.00 52.84 97 ALA A CA 1
ATOM 746 C C . ALA A 1 97 ? 29.245 -0.018 -40.493 1.00 52.84 97 ALA A C 1
ATOM 748 O O . ALA A 1 97 ? 28.255 -0.181 -41.205 1.00 52.84 97 ALA A O 1
ATOM 749 N N . PHE A 1 98 ? 30.309 0.691 -40.875 1.00 47.56 98 PHE A N 1
ATOM 750 C CA . PHE A 1 98 ? 30.614 1.101 -42.247 1.00 47.56 98 PHE A CA 1
ATOM 751 C C . PHE A 1 98 ? 32.056 0.723 -42.584 1.00 47.56 98 PHE A C 1
ATOM 753 O O . PHE A 1 98 ? 32.945 0.986 -41.742 1.00 47.56 98 PHE A O 1
#

Organism: Streptomyces malaysiensis (NCBI:txid92644)

Solvent-accessible surface area (backbone atoms only — not comparable to full-atom values): 5212 Å² total; per-residue (Å²): 123,64,71,65,56,53,48,52,52,41,51,51,48,22,52,48,33,47,50,48,23,53,50,53,45,53,52,47,54,49,50,53,53,54,52,46,72,73,47,74,83,48,67,70,69,62,36,55,53,48,54,53,50,51,51,52,52,50,53,52,38,54,48,52,31,51,51,30,47,52,50,21,48,50,47,44,50,52,51,50,54,51,50,55,50,51,52,50,50,53,51,50,55,58,73,68,67,118

Sequence (98 aa):
MDIKVTYNSLEDTAGDLERGARVVSQQIEAIIAAVKGVTDGWEGEAHQMMLAAEKQFKTRANHIESTLKEVATKVRTGSMDYHATDKKSAQLFQDIAF

pLDDT: mean 78.33, std 10.08, range [47.56, 90.56]